Protein AF-A0A7C8Z8R9-F1 (afdb_monomer_lite)

pLDDT: mean 93.32, std 5.54, range [57.38, 98.62]

Sequence (124 aa):
VMALPRSIFLQLLPSDFDMLCTHPMFGPDSGKAGWDGLPFVFDKVRVRSSPSQIARTEAFLDIFLTAGCRMVEMSCVEHDKHAAGSQFITHMMGRVLEKLDLENTPINTKGYESLRNLVDNTAR

Secondary structure (DSSP, 8-state):
--HHHHHHHHHHS-TT--EEEEEES--TTTTTT--TT-EEEEEEEE--SSHHHHHHHHHHHHHHHHTT-EEEE--HHHHHHHHHHTHHHHHHHHHHHHTT-----TT--HHHHHHHHHHHHH--

Foldseek 3Di:
DQVVVLVVCVVPPDLPDWDKTKDFPDDCVRQVVFQAAGAIEIERSGQDDDPVSVVVVVVVVVVNVVSNHDYHYDDSVVVVVVCVVPVVVLLVLLVVVVVVVLDDDPDDDPVSVVSVVSVVVRPD

Organism: Opuntia streptacantha (NCBI:txid393608)

Radius of gyration: 18.56 Å; chains: 1; bounding box: 47×27×52 Å

InterPro domains:
  IPR003099 Prephenate dehydrogenase [PS51176] (1-124)
  IPR036291 NAD(P)-binding domain superfamily [SSF51735] (4-74)
  IPR045011 Arogenate dehydrogenase 1/2 [PTHR43207] (4-123)
  IPR059064 TYRAAT2-like, C-terminal domain [PF26213] (96-123)

Structure (mmCIF, N/CA/C/O backbone):
data_AF-A0A7C8Z8R9-F1
#
_entry.id   AF-A0A7C8Z8R9-F1
#
loop_
_atom_site.group_PDB
_atom_site.id
_atom_site.type_symbol
_atom_site.label_atom_id
_atom_site.label_alt_id
_atom_site.label_comp_id
_atom_site.label_asym_id
_atom_site.label_entity_id
_atom_site.label_seq_id
_atom_site.pdbx_PDB_ins_code
_atom_site.Cartn_x
_ato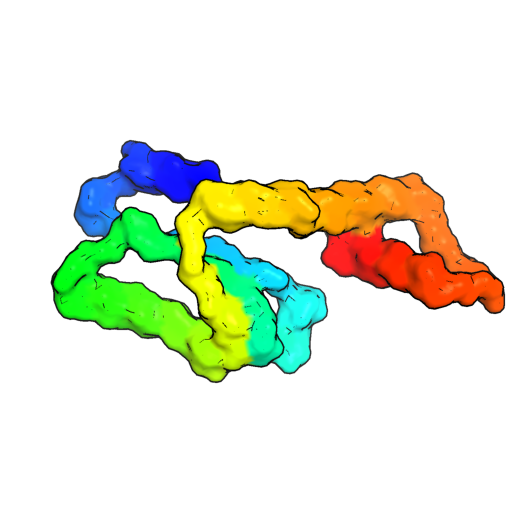m_site.Cartn_y
_atom_site.Cartn_z
_atom_site.occupancy
_atom_site.B_iso_or_equiv
_atom_site.auth_seq_id
_atom_site.auth_comp_id
_atom_site.auth_asym_id
_atom_site.auth_atom_id
_atom_site.pdbx_PDB_model_num
ATOM 1 N N . VAL A 1 1 ? -6.544 6.572 -2.513 1.00 87.69 1 VAL A N 1
ATOM 2 C CA . VAL A 1 1 ? -6.491 5.122 -2.242 1.00 87.69 1 VAL A CA 1
ATOM 3 C C . VAL A 1 1 ? -7.308 4.799 -0.997 1.00 87.69 1 VAL A C 1
ATOM 5 O O . VAL A 1 1 ? -8.373 4.222 -1.146 1.00 87.69 1 VAL A O 1
ATOM 8 N N . MET A 1 2 ? -6.892 5.222 0.199 1.00 95.00 2 MET A N 1
ATOM 9 C CA . MET A 1 2 ? -7.578 4.946 1.468 1.00 95.00 2 MET A CA 1
ATOM 10 C C . MET A 1 2 ? -8.637 5.999 1.840 1.00 95.00 2 MET A C 1
ATOM 12 O O . MET A 1 2 ? -9.649 5.657 2.453 1.00 95.00 2 MET A O 1
ATOM 16 N N . ALA A 1 3 ? -8.463 7.272 1.457 1.00 95.81 3 ALA A N 1
ATOM 17 C CA . ALA A 1 3 ? -9.359 8.350 1.895 1.00 95.81 3 ALA A CA 1
ATOM 18 C C . ALA A 1 3 ? -10.783 8.229 1.322 1.00 95.81 3 ALA A C 1
ATOM 20 O O . ALA A 1 3 ? -11.755 8.559 2.004 1.00 95.81 3 ALA A O 1
ATOM 21 N N . LEU A 1 4 ? -10.918 7.717 0.093 1.00 95.44 4 LEU A N 1
ATOM 22 C CA . LEU A 1 4 ? -12.219 7.504 -0.547 1.00 95.44 4 LEU A CA 1
ATOM 23 C C . LEU A 1 4 ? -13.043 6.403 0.160 1.00 95.44 4 LEU A C 1
ATOM 25 O O . LEU A 1 4 ? -14.150 6.724 0.598 1.00 95.44 4 LEU A O 1
ATOM 29 N N . PRO A 1 5 ? -12.534 5.163 0.358 1.00 95.12 5 PRO A N 1
ATOM 30 C CA . PRO A 1 5 ? -13.223 4.148 1.160 1.00 95.12 5 PRO A CA 1
ATOM 31 C C . PRO A 1 5 ? -13.600 4.648 2.555 1.00 95.12 5 PRO A C 1
ATOM 33 O O . PRO A 1 5 ? -14.742 4.479 2.976 1.00 95.12 5 PRO A O 1
ATOM 36 N N . ARG A 1 6 ? -12.677 5.342 3.240 1.00 96.50 6 ARG A N 1
ATOM 37 C CA . ARG A 1 6 ? -12.933 5.948 4.553 1.00 96.50 6 ARG A CA 1
ATOM 38 C C . ARG A 1 6 ? -14.157 6.867 4.529 1.00 96.50 6 ARG A C 1
ATOM 40 O O . ARG A 1 6 ? -15.024 6.747 5.389 1.00 9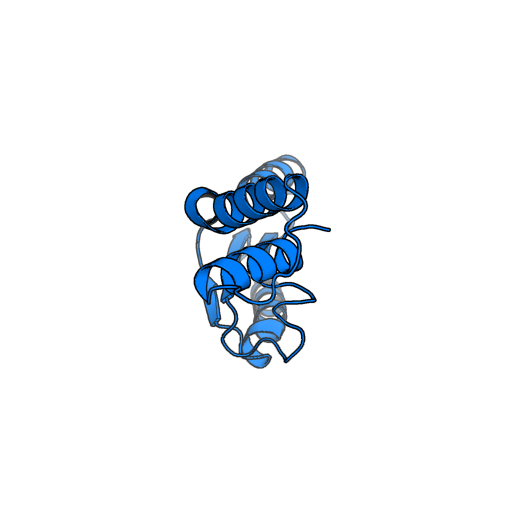6.50 6 ARG A O 1
ATOM 47 N N . SER A 1 7 ? -14.212 7.793 3.571 1.00 96.94 7 SER A N 1
ATOM 48 C CA . SER A 1 7 ? -15.313 8.756 3.426 1.00 96.94 7 SER A CA 1
ATOM 49 C C . SER A 1 7 ? -16.653 8.057 3.193 1.00 96.94 7 SER A C 1
ATOM 51 O O . SER A 1 7 ? -17.619 8.325 3.905 1.00 96.94 7 SER A O 1
ATOM 53 N N . ILE A 1 8 ? -16.690 7.113 2.248 1.00 96.81 8 ILE A N 1
ATOM 54 C CA . ILE A 1 8 ? -17.902 6.359 1.903 1.00 96.81 8 ILE A CA 1
ATOM 55 C C . ILE A 1 8 ? -18.405 5.577 3.119 1.00 96.81 8 ILE A C 1
ATOM 57 O O . ILE A 1 8 ? -19.579 5.649 3.470 1.00 96.81 8 ILE A O 1
ATOM 61 N N . PHE A 1 9 ? -17.518 4.862 3.805 1.00 96.19 9 PHE A N 1
ATOM 62 C CA . PHE A 1 9 ? -17.898 4.055 4.959 1.00 96.19 9 PHE A CA 1
ATOM 63 C C . PHE A 1 9 ? -18.358 4.896 6.149 1.00 96.19 9 PHE A C 1
ATOM 65 O O . PHE A 1 9 ? -19.303 4.502 6.821 1.00 96.19 9 PHE A O 1
ATOM 72 N N . LEU A 1 10 ? -17.778 6.075 6.381 1.00 95.19 10 LEU A N 1
ATOM 73 C CA . LEU A 1 10 ? -18.275 6.980 7.420 1.00 95.19 10 LEU A CA 1
ATOM 74 C C . LEU A 1 10 ? -19.686 7.509 7.128 1.00 95.19 10 LEU A C 1
ATOM 76 O O . LEU A 1 10 ? -20.422 7.787 8.070 1.00 95.19 10 LEU A O 1
ATOM 80 N N . GLN A 1 11 ? -20.055 7.654 5.853 1.00 96.69 11 GLN A N 1
ATOM 81 C CA . GLN A 1 11 ? -21.389 8.110 5.450 1.00 96.69 11 GLN A CA 1
ATOM 82 C C . GLN A 1 11 ? -22.431 6.988 5.488 1.00 96.69 11 GLN A C 1
ATOM 84 O O . GLN A 1 11 ? -23.591 7.246 5.796 1.00 96.69 11 GLN A O 1
ATOM 89 N N . LEU A 1 12 ? -22.028 5.760 5.147 1.00 97.12 12 LEU A N 1
ATOM 90 C CA . LEU A 1 12 ? -22.955 4.646 4.933 1.00 97.12 12 LEU A CA 1
ATOM 91 C C . LEU A 1 12 ? -23.052 3.675 6.111 1.00 97.12 12 LEU A C 1
ATOM 93 O O . LEU A 1 12 ? -24.103 3.067 6.303 1.00 97.12 12 LEU A O 1
ATOM 97 N N . LEU A 1 13 ? -21.973 3.476 6.874 1.00 96.25 13 LEU A N 1
ATOM 98 C CA . LEU A 1 13 ? -21.965 2.486 7.948 1.00 96.25 13 LEU A CA 1
ATOM 99 C C . LEU A 1 13 ? -22.559 3.067 9.237 1.00 96.25 13 LEU A C 1
ATOM 101 O O . LEU A 1 13 ? -22.216 4.196 9.611 1.00 96.25 13 LEU A O 1
ATOM 105 N N . PRO A 1 14 ? -23.365 2.278 9.975 1.00 95.94 14 PRO A N 1
ATOM 106 C CA . PRO A 1 14 ? -23.897 2.664 11.277 1.00 95.94 14 PRO A CA 1
ATOM 107 C C . PRO A 1 14 ? -22.825 3.223 12.214 1.00 95.94 14 PRO A C 1
ATOM 109 O O . PRO A 1 14 ? -21.667 2.802 12.164 1.00 95.94 14 PRO A O 1
ATOM 112 N N . SER A 1 15 ? -23.193 4.157 13.096 1.00 91.62 15 SER A N 1
ATOM 113 C CA . SER A 1 15 ? -22.259 4.752 14.068 1.00 91.62 15 SER A CA 1
ATOM 114 C C . SER A 1 15 ? -21.630 3.710 14.992 1.00 91.62 15 SER A C 1
ATOM 116 O O . SER A 1 15 ? -20.539 3.929 15.523 1.00 91.62 15 SER A O 1
ATOM 118 N N . ASP A 1 16 ? -22.296 2.565 15.137 1.00 91.19 16 ASP A N 1
ATOM 119 C CA . ASP A 1 16 ? -21.861 1.436 15.922 1.00 91.19 16 ASP A CA 1
ATOM 120 C C . ASP A 1 16 ? -21.094 0.362 15.135 1.00 91.19 16 ASP A C 1
ATOM 122 O O . ASP A 1 16 ? -20.965 -0.769 15.605 1.00 91.19 16 ASP A O 1
ATOM 126 N N . PHE A 1 17 ? -20.521 0.705 13.984 1.00 93.06 17 PHE A N 1
ATOM 127 C CA . PHE A 1 17 ? -19.639 -0.180 13.228 1.00 93.06 17 PHE A CA 1
ATOM 128 C C . PHE A 1 17 ? -18.168 0.229 13.384 1.00 93.06 17 PHE A C 1
ATOM 130 O O . PHE A 1 17 ? -17.830 1.393 13.163 1.00 93.06 17 PHE A O 1
ATOM 137 N N . ASP A 1 18 ? -17.277 -0.699 13.737 1.00 94.00 18 ASP A N 1
ATOM 138 C CA . ASP A 1 18 ? -15.844 -0.391 13.854 1.00 94.00 18 ASP A CA 1
ATOM 139 C C . ASP A 1 18 ? -15.175 -0.331 12.468 1.00 94.00 18 ASP A C 1
ATOM 141 O O . ASP A 1 18 ? -15.548 -1.063 11.555 1.00 94.00 18 ASP A O 1
ATOM 145 N N . MET A 1 19 ? -14.195 0.554 12.289 1.00 95.50 19 MET A N 1
ATOM 146 C CA . MET A 1 19 ? -13.530 0.795 11.010 1.00 95.50 19 MET A CA 1
ATOM 147 C C . MET A 1 19 ? -12.018 0.892 11.186 1.00 95.50 19 MET A C 1
ATOM 149 O O . MET A 1 19 ? -11.515 1.782 11.877 1.00 95.50 19 MET A O 1
ATOM 153 N N . LEU A 1 20 ? -11.316 0.008 10.487 1.00 96.62 20 LEU A N 1
ATOM 154 C CA . LEU A 1 20 ? -9.872 0.006 10.318 1.00 96.62 20 LEU A CA 1
ATOM 155 C C . LEU A 1 20 ? -9.601 0.063 8.813 1.00 96.62 20 LEU A C 1
ATOM 157 O O . LEU A 1 20 ? -9.980 -0.850 8.082 1.00 96.62 20 LEU A O 1
ATOM 161 N N . CYS A 1 21 ? -8.985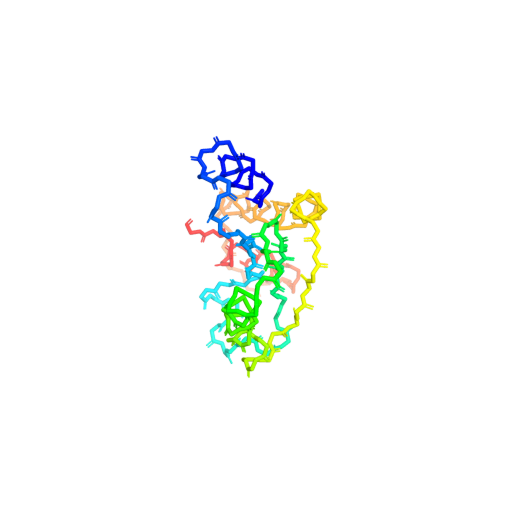 1.141 8.341 1.00 97.88 21 CYS A N 1
ATOM 162 C CA . CYS A 1 21 ? -8.526 1.214 6.958 1.00 97.88 21 CYS A CA 1
ATOM 163 C C . CYS A 1 21 ? -7.089 0.716 6.902 1.00 97.88 21 CYS A C 1
ATOM 165 O O . CYS A 1 21 ? -6.274 1.098 7.736 1.00 97.88 21 CYS A O 1
ATOM 167 N N . THR A 1 22 ? -6.767 -0.112 5.915 1.00 98.00 22 THR A N 1
ATOM 168 C CA . THR A 1 22 ? -5.422 -0.666 5.755 1.00 98.00 22 THR A CA 1
ATOM 169 C C . THR A 1 22 ? -4.987 -0.616 4.303 1.00 98.00 22 THR A C 1
ATOM 171 O O . THR A 1 22 ? -5.810 -0.545 3.388 1.00 98.00 22 THR A O 1
ATOM 174 N N . HIS A 1 23 ? -3.678 -0.638 4.100 1.00 97.69 23 HIS A N 1
ATOM 175 C CA . HIS A 1 23 ? -3.063 -0.791 2.799 1.00 97.69 23 HIS A CA 1
ATOM 176 C C . HIS A 1 23 ? -1.718 -1.510 2.963 1.00 97.69 23 HIS A C 1
ATOM 178 O O . HIS A 1 23 ? -0.716 -0.897 3.345 1.00 97.69 23 HIS A O 1
ATOM 184 N N . PRO A 1 24 ? -1.676 -2.826 2.700 1.00 97.31 24 PRO A N 1
ATOM 185 C CA . PRO A 1 24 ? -0.418 -3.518 2.475 1.00 97.31 24 PRO A CA 1
ATOM 186 C C . PRO A 1 24 ? 0.259 -2.883 1.258 1.00 97.31 24 PRO A C 1
ATOM 188 O O . PRO A 1 24 ? -0.282 -2.930 0.157 1.00 97.31 24 PRO A O 1
ATOM 191 N N . MET A 1 25 ? 1.441 -2.291 1.431 1.00 95.50 25 MET A N 1
ATOM 192 C CA . MET A 1 25 ? 2.197 -1.668 0.333 1.00 95.50 25 MET A CA 1
ATOM 193 C C . MET A 1 25 ? 2.958 -2.723 -0.489 1.00 95.50 25 MET A C 1
ATOM 195 O O . MET A 1 25 ? 4.082 -2.506 -0.940 1.00 95.50 25 MET A O 1
ATOM 199 N N . PHE A 1 26 ? 2.358 -3.901 -0.626 1.00 94.44 26 PHE A N 1
ATOM 200 C CA . PHE A 1 26 ? 2.898 -5.074 -1.288 1.00 94.44 26 PHE A CA 1
ATOM 201 C C . PHE A 1 26 ? 1.756 -5.931 -1.840 1.00 94.44 26 PHE A C 1
ATOM 203 O O . PHE A 1 26 ? 0.612 -5.835 -1.401 1.00 94.44 26 PHE A O 1
ATOM 210 N N . GLY A 1 27 ? 2.073 -6.772 -2.821 1.00 91.88 27 GLY A N 1
ATOM 211 C CA . GLY A 1 27 ? 1.120 -7.662 -3.478 1.00 91.88 27 GLY A CA 1
ATOM 212 C C . GLY A 1 27 ? 1.715 -9.048 -3.719 1.00 91.88 27 GLY A C 1
ATOM 213 O O . GLY A 1 27 ? 2.782 -9.352 -3.186 1.00 91.88 27 GLY A O 1
ATOM 214 N N . PRO A 1 28 ? 1.061 -9.887 -4.540 1.00 89.94 28 PRO A N 1
ATOM 215 C CA . PRO A 1 28 ? 1.525 -11.245 -4.821 1.00 89.94 28 PRO A CA 1
ATOM 216 C C . PRO A 1 28 ? 2.972 -11.309 -5.321 1.00 89.94 28 PRO A C 1
ATOM 218 O O . PRO A 1 28 ? 3.697 -12.224 -4.951 1.00 89.94 28 PRO A O 1
ATOM 221 N N . ASP A 1 29 ? 3.409 -10.324 -6.111 1.00 88.00 29 ASP A N 1
ATOM 222 C CA . ASP A 1 29 ? 4.748 -10.326 -6.708 1.00 88.00 29 ASP A CA 1
ATOM 223 C C . ASP A 1 29 ? 5.831 -9.822 -5.745 1.00 88.00 29 ASP A C 1
ATOM 225 O O . ASP A 1 29 ? 6.886 -10.447 -5.618 1.00 88.00 29 ASP A O 1
ATOM 229 N N . SER A 1 30 ? 5.571 -8.721 -5.029 1.00 89.31 30 SER A N 1
ATOM 230 C CA . SER A 1 30 ? 6.527 -8.133 -4.080 1.00 89.31 30 SER A CA 1
ATOM 231 C C . SER A 1 30 ? 6.559 -8.839 -2.722 1.00 89.31 30 SER A C 1
ATOM 233 O O . SER A 1 30 ? 7.589 -8.817 -2.058 1.00 89.31 30 SER A O 1
ATOM 235 N N . GLY A 1 31 ? 5.472 -9.508 -2.331 1.00 93.62 31 GLY A N 1
ATOM 236 C CA . GLY A 1 31 ? 5.357 -10.298 -1.101 1.00 93.62 31 GLY A CA 1
ATOM 237 C C . GLY A 1 31 ? 5.555 -11.805 -1.285 1.00 93.62 31 GLY A C 1
ATOM 238 O O . GLY A 1 31 ? 5.318 -12.563 -0.346 1.00 93.62 31 GLY A O 1
ATOM 239 N N . LYS A 1 32 ? 5.969 -12.272 -2.474 1.00 93.69 32 LYS A N 1
ATOM 240 C CA . LYS A 1 32 ? 6.083 -13.711 -2.799 1.00 93.69 32 LYS A CA 1
ATOM 241 C C . LYS A 1 32 ? 7.017 -14.501 -1.879 1.00 93.69 32 LYS A C 1
ATOM 243 O O . LYS A 1 32 ? 6.838 -15.701 -1.713 1.00 93.69 32 LYS A O 1
ATOM 248 N N . ALA A 1 33 ? 8.029 -13.837 -1.323 1.00 95.00 33 ALA A N 1
ATOM 249 C CA . ALA A 1 33 ? 9.041 -14.442 -0.460 1.00 95.00 33 ALA A CA 1
ATOM 250 C C . ALA A 1 33 ? 8.727 -14.278 1.040 1.00 95.00 33 ALA A C 1
ATOM 252 O O . ALA A 1 33 ? 9.567 -14.597 1.875 1.00 95.00 33 ALA A O 1
ATOM 253 N N . GLY A 1 34 ? 7.535 -13.779 1.377 1.00 95.94 34 GLY A N 1
ATOM 254 C CA . GLY A 1 34 ? 7.158 -13.384 2.731 1.00 95.94 34 GLY A CA 1
ATOM 255 C C . GLY A 1 34 ? 6.954 -11.875 2.849 1.00 95.94 34 GLY A C 1
ATOM 256 O O . GLY A 1 34 ? 7.172 -11.125 1.895 1.00 95.94 34 GLY A O 1
ATOM 257 N N . TRP A 1 35 ? 6.481 -11.442 4.019 1.00 98.25 35 TRP A N 1
ATOM 258 C CA . TRP A 1 35 ? 6.121 -10.042 4.285 1.00 98.25 35 TRP A CA 1
ATOM 259 C C . TRP A 1 35 ? 7.098 -9.327 5.223 1.00 98.25 35 TRP A C 1
ATOM 261 O O . TRP A 1 35 ? 6.879 -8.167 5.574 1.00 98.25 35 TRP A O 1
ATOM 271 N N . ASP A 1 36 ? 8.186 -10.002 5.594 1.00 98.06 36 ASP A N 1
ATOM 272 C CA . ASP A 1 36 ? 9.193 -9.473 6.504 1.00 98.06 36 ASP A CA 1
ATOM 273 C C . ASP A 1 36 ? 9.783 -8.154 5.982 1.00 98.06 36 ASP A C 1
ATOM 275 O O . ASP A 1 36 ? 10.200 -8.034 4.827 1.00 98.06 36 ASP A O 1
ATOM 279 N N . GLY A 1 37 ? 9.740 -7.125 6.825 1.00 97.81 37 GLY A N 1
ATOM 280 C CA . GLY A 1 37 ? 10.165 -5.765 6.507 1.00 97.81 37 GLY A CA 1
ATOM 281 C C . GLY A 1 37 ? 9.268 -4.994 5.527 1.00 97.81 37 GLY A C 1
ATOM 282 O O . GLY A 1 37 ? 9.504 -3.796 5.324 1.00 97.81 37 GLY A O 1
ATOM 283 N N . LEU A 1 38 ? 8.235 -5.610 4.934 1.00 97.94 38 LEU A N 1
ATOM 284 C CA . LEU A 1 38 ? 7.350 -4.930 3.985 1.00 97.94 38 LEU A CA 1
ATOM 285 C C . LEU A 1 38 ? 6.407 -3.952 4.707 1.00 97.94 38 LEU A C 1
ATOM 287 O O . LEU A 1 38 ? 5.939 -4.244 5.809 1.00 97.94 38 LEU A O 1
ATOM 291 N N . PRO A 1 39 ? 6.107 -2.774 4.126 1.00 98.00 39 PRO A N 1
ATOM 292 C CA . PRO A 1 39 ? 5.276 -1.785 4.795 1.00 98.00 39 PRO A CA 1
ATOM 293 C C . PRO A 1 39 ? 3.808 -2.218 4.822 1.00 98.00 39 PRO A C 1
ATOM 295 O O . PRO A 1 39 ? 3.201 -2.450 3.775 1.00 98.00 39 PRO A O 1
ATOM 298 N N . PHE A 1 40 ? 3.217 -2.230 6.012 1.00 98.56 40 PHE A N 1
ATOM 299 C CA . PHE A 1 40 ? 1.779 -2.366 6.204 1.00 98.56 40 PHE A CA 1
ATOM 300 C C . PHE A 1 40 ? 1.229 -1.081 6.823 1.00 98.56 40 PHE A C 1
ATOM 302 O O . PHE A 1 40 ? 1.517 -0.766 7.980 1.00 98.56 40 PHE A O 1
ATOM 309 N N . VAL A 1 41 ? 0.469 -0.320 6.034 1.00 98.44 41 VAL A N 1
ATOM 310 C CA . VAL A 1 41 ? -0.102 0.958 6.464 1.00 98.44 41 VAL A CA 1
ATOM 311 C C . VAL A 1 41 ? -1.498 0.740 7.031 1.00 98.44 41 VAL A C 1
ATOM 313 O O . VAL A 1 41 ? -2.292 0.001 6.447 1.00 98.44 41 VAL A O 1
ATOM 316 N N . PHE A 1 42 ? -1.827 1.397 8.140 1.00 98.44 42 PHE A N 1
ATOM 317 C CA . PHE A 1 42 ? -3.167 1.344 8.718 1.00 98.44 42 PHE A CA 1
ATOM 318 C C . PHE A 1 42 ? -3.595 2.663 9.375 1.00 98.44 42 PHE A C 1
ATOM 320 O O . PHE A 1 42 ? -2.766 3.467 9.795 1.00 98.44 42 PHE A O 1
ATOM 327 N N . ASP A 1 43 ? -4.912 2.855 9.462 1.00 98.06 43 ASP A N 1
ATOM 328 C CA . ASP A 1 43 ? -5.591 3.982 10.106 1.00 98.06 43 ASP A CA 1
ATOM 329 C C . ASP A 1 43 ? -6.769 3.452 10.941 1.00 98.06 43 ASP A C 1
ATOM 331 O O . ASP A 1 43 ? -7.716 2.859 10.401 1.00 98.06 43 ASP A O 1
ATOM 335 N N . LYS A 1 44 ? -6.731 3.666 12.261 1.00 96.31 44 LYS A N 1
ATOM 336 C CA . LYS A 1 44 ? -7.804 3.302 13.204 1.00 96.31 44 LYS A CA 1
ATOM 337 C C . LYS A 1 44 ? -8.951 4.323 13.139 1.00 96.31 44 LYS A C 1
ATOM 339 O O . LYS A 1 44 ? -9.240 5.023 14.105 1.00 96.31 44 LYS A O 1
ATOM 344 N N . VAL A 1 45 ? -9.631 4.388 11.992 1.00 95.50 45 VAL A N 1
ATOM 345 C CA . VAL A 1 45 ? -10.648 5.408 11.667 1.00 95.50 45 VAL A CA 1
ATOM 346 C C . VAL A 1 45 ? -11.777 5.493 12.698 1.00 95.50 45 VAL A C 1
ATOM 348 O O . VAL A 1 45 ? -12.193 6.592 13.068 1.00 95.50 45 VAL A O 1
ATOM 351 N N . ARG A 1 46 ? -12.319 4.347 13.123 1.00 94.69 46 ARG A N 1
ATOM 352 C CA . ARG A 1 46 ? -13.368 4.274 14.148 1.00 94.69 46 ARG A CA 1
ATOM 353 C C . ARG A 1 46 ? -13.229 2.978 14.931 1.00 94.69 46 ARG A C 1
ATOM 355 O O . ARG A 1 46 ? -13.905 2.001 14.640 1.00 94.69 46 ARG A O 1
ATOM 362 N N . VAL A 1 47 ? -12.359 2.967 15.932 1.00 90.62 47 VAL A N 1
ATOM 363 C CA . VAL A 1 47 ? -12.208 1.838 16.861 1.00 90.62 47 VAL A CA 1
ATOM 364 C C . VAL A 1 47 ? -12.674 2.305 18.230 1.00 90.62 47 VAL A C 1
ATOM 366 O O . VAL A 1 47 ? -12.070 3.191 18.829 1.00 90.62 47 VAL A O 1
ATOM 369 N N . ARG A 1 48 ? -13.797 1.769 18.706 1.00 86.31 48 ARG A N 1
ATOM 370 C CA . ARG A 1 48 ? -14.353 2.165 20.005 1.00 86.31 48 ARG A CA 1
ATOM 371 C C . ARG A 1 48 ? -13.617 1.499 21.160 1.00 86.31 48 ARG A C 1
ATOM 373 O O . ARG A 1 48 ? -13.021 0.437 21.019 1.00 86.31 48 ARG A O 1
ATOM 380 N N . SER A 1 49 ? -13.707 2.136 22.323 1.00 85.38 49 SER A N 1
ATOM 381 C CA . SER A 1 49 ? -12.869 1.842 23.486 1.00 85.38 49 SER A CA 1
ATOM 382 C C . SER A 1 49 ? -13.294 0.620 24.304 1.00 85.38 49 SER A C 1
ATOM 384 O O . SER A 1 49 ? -12.738 0.410 25.382 1.00 85.38 49 SER A O 1
ATOM 386 N N . SER A 1 50 ? -14.285 -0.173 23.872 1.00 91.31 50 SER A N 1
ATOM 387 C CA . SER A 1 50 ? -14.618 -1.375 24.641 1.00 91.31 50 SER A CA 1
ATOM 388 C C . SER A 1 50 ? -13.500 -2.421 24.497 1.00 91.31 50 SER A C 1
ATOM 390 O O . SER A 1 50 ? -12.929 -2.561 23.409 1.00 91.31 50 SER A O 1
ATOM 392 N N . PRO A 1 51 ? -13.185 -3.189 25.558 1.00 92.19 51 PRO A N 1
ATOM 393 C CA . PRO A 1 51 ? -12.074 -4.140 25.529 1.00 92.19 51 PRO A CA 1
ATOM 394 C C . PRO A 1 51 ? -12.150 -5.150 24.378 1.00 92.19 51 PRO A C 1
ATOM 396 O O . PRO A 1 51 ? -11.134 -5.476 23.771 1.00 92.19 51 PRO A O 1
ATOM 399 N N . SER A 1 52 ? -13.356 -5.609 24.027 1.00 91.38 52 SER A N 1
ATOM 400 C CA . SER A 1 52 ? -13.555 -6.567 22.935 1.00 91.38 52 SER A CA 1
ATOM 401 C C . SER A 1 52 ? -13.249 -5.971 21.557 1.00 91.38 52 SER A C 1
ATOM 403 O O . SER A 1 52 ? -12.751 -6.675 20.684 1.00 91.38 52 SER A O 1
ATOM 405 N N . GLN A 1 53 ? -13.508 -4.681 21.346 1.00 89.00 53 GLN A N 1
ATOM 406 C CA . GLN A 1 53 ? -13.265 -3.993 20.073 1.00 89.00 53 GLN A CA 1
ATOM 407 C C . GLN A 1 53 ? -11.784 -3.718 19.849 1.00 89.00 53 GLN A C 1
ATOM 409 O O . GLN A 1 53 ? -11.270 -3.953 18.752 1.00 89.00 53 GLN A O 1
ATOM 414 N N . ILE A 1 54 ? -11.106 -3.279 20.911 1.00 91.81 54 ILE A N 1
ATOM 415 C CA . ILE A 1 54 ? -9.654 -3.111 20.922 1.00 91.81 54 ILE A CA 1
ATOM 416 C C . ILE A 1 54 ? -9.001 -4.462 20.626 1.00 91.81 54 ILE A C 1
ATOM 418 O O . ILE A 1 54 ? -8.252 -4.566 19.662 1.00 91.81 54 ILE A O 1
ATOM 422 N N . ALA A 1 55 ? -9.378 -5.520 21.353 1.00 94.75 55 ALA A N 1
ATOM 423 C CA . ALA A 1 55 ? -8.821 -6.857 21.153 1.00 94.75 55 ALA A CA 1
ATOM 424 C C . ALA A 1 55 ? -8.997 -7.376 19.717 1.00 94.75 55 ALA A C 1
ATOM 426 O O . ALA A 1 55 ? -8.065 -7.940 19.158 1.00 94.75 55 ALA A O 1
ATOM 427 N N . ARG A 1 56 ? -10.159 -7.155 19.084 1.00 95.06 56 ARG A N 1
ATOM 428 C CA . ARG A 1 56 ? -10.373 -7.542 17.676 1.00 95.06 56 ARG A CA 1
ATOM 429 C C . ARG A 1 56 ? -9.479 -6.776 16.706 1.00 95.06 56 ARG A C 1
ATOM 431 O O . ARG A 1 56 ? -8.984 -7.363 15.749 1.00 95.06 56 ARG A O 1
ATOM 438 N N . THR A 1 57 ? -9.311 -5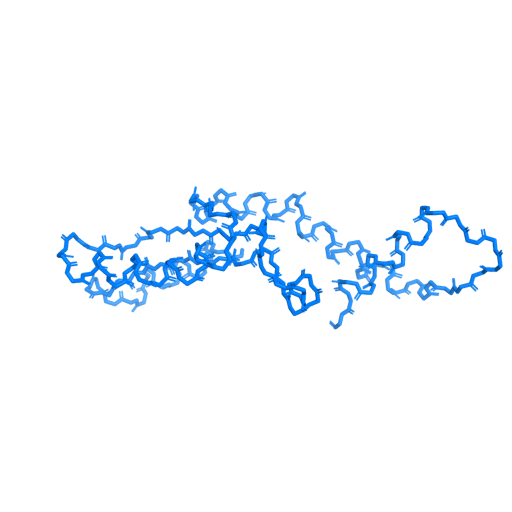.475 16.931 1.00 96.19 57 THR A N 1
ATOM 439 C CA . THR A 1 57 ? -8.476 -4.625 16.072 1.00 96.19 57 THR A CA 1
ATOM 440 C C . THR A 1 57 ? -7.016 -5.040 16.180 1.00 96.19 57 THR A C 1
ATOM 442 O O . THR A 1 57 ? -6.372 -5.262 15.158 1.00 96.19 57 THR A O 1
ATOM 445 N N . GLU A 1 58 ? -6.519 -5.207 17.406 1.00 96.06 58 GLU A N 1
ATOM 446 C CA . GLU A 1 58 ? -5.146 -5.648 17.656 1.00 96.06 58 GLU A CA 1
ATOM 447 C C . GLU A 1 58 ? -4.912 -7.060 17.110 1.00 96.06 58 GLU A C 1
ATOM 449 O O . GLU A 1 58 ? -3.937 -7.269 16.404 1.00 96.06 58 GLU A O 1
ATOM 454 N N . ALA A 1 59 ? -5.851 -7.997 17.291 1.00 97.56 59 ALA A N 1
ATOM 455 C CA . ALA A 1 59 ? -5.730 -9.348 16.736 1.00 97.56 59 ALA A CA 1
ATOM 456 C C . ALA A 1 59 ? -5.613 -9.365 15.200 1.00 97.56 59 ALA A C 1
ATOM 458 O O . ALA A 1 59 ? -4.914 -10.207 14.642 1.00 97.56 59 ALA A O 1
ATOM 459 N N . PHE A 1 60 ? -6.286 -8.445 14.501 1.00 98.25 60 PHE A N 1
ATOM 460 C CA . PHE A 1 60 ? -6.138 -8.310 13.052 1.00 98.25 60 PHE A CA 1
ATOM 461 C C . PHE A 1 60 ? -4.777 -7.715 12.667 1.00 98.25 60 PHE A C 1
ATOM 463 O O . PHE A 1 60 ? -4.135 -8.200 11.737 1.00 98.25 60 PHE A O 1
ATOM 470 N N . LEU A 1 61 ? -4.328 -6.672 13.371 1.00 98.44 61 LEU A N 1
ATOM 471 C CA . LEU A 1 61 ? -3.022 -6.051 13.130 1.00 98.44 61 LEU A CA 1
ATOM 472 C C . LEU A 1 61 ? -1.867 -7.016 13.441 1.00 98.44 61 LEU A C 1
ATOM 474 O O . LEU A 1 61 ? -0.871 -7.025 12.714 1.00 98.44 61 LEU A O 1
ATOM 478 N N . ASP A 1 62 ? -2.041 -7.881 14.440 1.00 98.50 62 ASP A N 1
ATOM 479 C CA . ASP A 1 62 ? -1.080 -8.909 14.838 1.00 98.50 62 ASP A CA 1
ATOM 480 C C . ASP A 1 62 ? -0.762 -9.893 13.711 1.00 98.50 62 ASP A C 1
ATOM 482 O O . ASP A 1 62 ? 0.362 -10.381 13.637 1.00 98.50 62 ASP A O 1
ATOM 486 N N . ILE A 1 63 ? -1.687 -10.142 12.777 1.00 98.50 63 ILE A N 1
ATOM 487 C CA . ILE A 1 63 ? -1.423 -10.984 11.597 1.00 98.50 63 ILE A CA 1
ATOM 488 C C . ILE A 1 63 ? -0.234 -10.432 10.800 1.00 98.50 63 ILE A C 1
ATOM 490 O O . ILE A 1 63 ? 0.644 -11.179 10.378 1.00 98.50 63 ILE A O 1
ATOM 494 N N . PHE A 1 64 ? -0.191 -9.114 10.607 1.00 98.56 64 PHE A N 1
ATOM 495 C CA . PHE A 1 64 ? 0.858 -8.458 9.831 1.00 98.56 64 PHE A CA 1
ATOM 496 C C . PHE A 1 64 ? 2.113 -8.240 10.670 1.00 98.56 64 PHE A C 1
ATOM 498 O O . PHE A 1 64 ? 3.218 -8.454 10.178 1.00 98.56 64 PHE A O 1
ATOM 505 N N . LEU A 1 65 ? 1.951 -7.884 11.946 1.00 98.38 65 LEU A N 1
ATOM 506 C CA . LEU A 1 65 ? 3.075 -7.725 12.863 1.00 98.38 65 LEU A CA 1
ATOM 507 C C . LEU A 1 65 ? 3.860 -9.037 13.021 1.00 98.38 65 LEU A C 1
ATOM 509 O O . LEU A 1 65 ? 5.081 -9.046 12.891 1.00 98.38 65 LEU A O 1
ATOM 513 N N . THR A 1 66 ? 3.166 -10.155 13.248 1.00 98.31 66 THR A N 1
ATOM 514 C CA . THR A 1 66 ? 3.790 -11.480 13.409 1.00 98.31 66 THR A CA 1
ATOM 515 C C . THR A 1 66 ? 4.381 -12.023 12.110 1.00 98.31 66 THR A C 1
ATOM 517 O O . THR A 1 66 ? 5.339 -12.791 12.156 1.00 98.31 66 THR A O 1
ATOM 520 N N . ALA A 1 67 ? 3.879 -11.580 10.954 1.00 97.94 67 ALA A N 1
ATOM 521 C CA . ALA A 1 67 ? 4.476 -11.858 9.649 1.00 97.94 67 ALA A CA 1
ATOM 522 C C . ALA A 1 67 ? 5.747 -11.030 9.357 1.00 97.94 67 ALA A C 1
ATOM 524 O O . ALA A 1 67 ? 6.339 -11.191 8.289 1.00 97.94 67 ALA A O 1
ATOM 525 N N . GLY A 1 68 ? 6.165 -10.153 10.279 1.00 98.31 68 GLY A N 1
ATOM 526 C CA . GLY A 1 68 ? 7.367 -9.324 10.159 1.00 98.31 68 GLY A CA 1
ATOM 527 C C . GLY A 1 68 ? 7.148 -8.002 9.423 1.00 98.31 68 GLY A C 1
ATOM 528 O O . GLY A 1 68 ? 8.115 -7.303 9.118 1.00 98.31 68 GLY A O 1
ATOM 529 N N . CYS A 1 69 ? 5.901 -7.620 9.128 1.00 98.62 69 CYS A N 1
ATOM 530 C CA . CYS A 1 69 ? 5.631 -6.362 8.438 1.00 98.62 69 CYS A CA 1
ATOM 531 C C . CYS A 1 69 ? 6.135 -5.163 9.249 1.00 98.62 69 CYS A C 1
ATOM 533 O O . CYS A 1 69 ? 5.979 -5.075 10.470 1.00 98.62 69 CYS A O 1
ATOM 535 N N . ARG A 1 70 ? 6.632 -4.149 8.541 1.00 98.38 70 ARG A N 1
ATOM 536 C CA . ARG A 1 70 ? 6.850 -2.827 9.122 1.00 98.38 70 ARG A CA 1
ATOM 537 C C . ARG A 1 70 ? 5.502 -2.125 9.266 1.00 98.38 70 ARG A C 1
ATOM 539 O O . ARG A 1 70 ? 4.962 -1.601 8.290 1.00 98.38 70 ARG A O 1
ATOM 546 N N . MET A 1 71 ? 4.984 -2.108 10.487 1.00 98.44 71 MET A N 1
ATOM 547 C CA . MET A 1 71 ? 3.702 -1.498 10.837 1.00 98.44 71 MET A CA 1
ATOM 548 C C . MET A 1 71 ? 3.801 0.034 10.804 1.00 98.44 71 MET A C 1
ATOM 550 O O . MET A 1 71 ? 4.635 0.618 11.493 1.00 98.44 71 MET A O 1
ATOM 554 N N . VAL A 1 72 ? 2.964 0.690 9.996 1.00 98.31 72 VAL A N 1
ATOM 555 C CA . VAL A 1 72 ? 2.970 2.149 9.812 1.00 98.31 72 VAL A CA 1
ATOM 556 C C . VAL A 1 72 ? 1.571 2.714 10.056 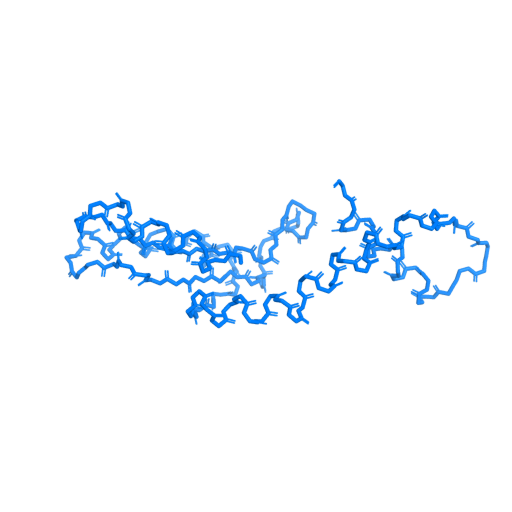1.00 98.31 72 VAL A C 1
ATOM 558 O O . VAL A 1 72 ? 0.690 2.608 9.206 1.00 98.31 72 VAL A O 1
ATOM 561 N N . GLU A 1 73 ? 1.374 3.351 11.208 1.00 98.12 73 GLU A N 1
ATOM 562 C CA . GLU A 1 73 ? 0.129 4.059 11.514 1.00 98.12 73 GLU A CA 1
ATOM 563 C C . GLU A 1 73 ? 0.156 5.474 10.918 1.00 98.12 73 GLU A C 1
ATOM 565 O O . GLU A 1 73 ? 1.061 6.260 11.203 1.00 98.12 73 GLU A O 1
ATOM 570 N N . MET A 1 74 ? -0.820 5.810 10.073 1.00 97.62 74 MET A N 1
ATOM 571 C CA . MET A 1 74 ? -0.998 7.162 9.527 1.00 97.62 74 MET A CA 1
ATOM 572 C C . MET A 1 74 ? -2.433 7.383 9.052 1.00 97.62 74 MET A C 1
ATOM 574 O O . MET A 1 74 ? -3.138 6.439 8.713 1.00 97.62 74 MET A O 1
ATOM 578 N N . SER A 1 75 ? -2.862 8.646 8.972 1.00 97.81 75 SER A N 1
ATOM 579 C CA . SER A 1 75 ? -4.205 8.959 8.473 1.00 97.81 75 SER A CA 1
ATOM 580 C C . SER A 1 75 ? -4.374 8.570 7.000 1.00 97.81 75 SER A C 1
ATOM 582 O O . SER A 1 75 ? -3.447 8.706 6.198 1.00 97.81 75 SER A O 1
ATOM 584 N N . CYS A 1 76 ? -5.592 8.189 6.604 1.00 97.19 76 CYS A N 1
ATOM 585 C CA . CYS A 1 76 ? -5.919 7.898 5.202 1.00 97.19 76 CYS A CA 1
ATOM 586 C C . CYS A 1 76 ? -5.583 9.052 4.237 1.00 97.19 76 CYS A C 1
ATOM 588 O O . CYS A 1 76 ? -5.298 8.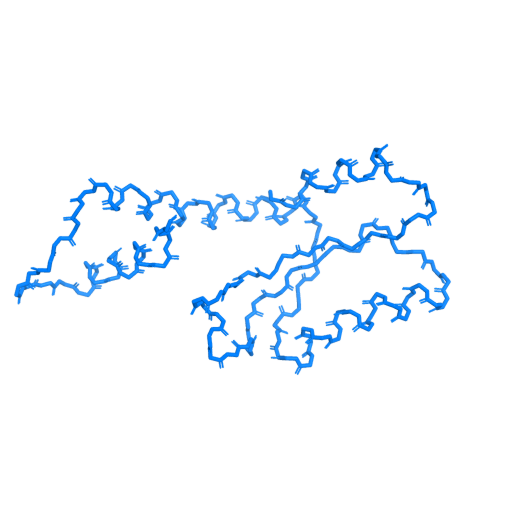813 3.064 1.00 97.19 76 CYS A O 1
ATOM 590 N N . VAL A 1 77 ? -5.649 10.302 4.713 1.00 95.81 77 VAL A N 1
ATOM 591 C CA . VAL A 1 77 ? -5.357 11.500 3.909 1.00 95.81 77 VAL A CA 1
ATOM 592 C C . VAL A 1 77 ? -3.854 11.638 3.672 1.00 95.81 77 VAL A C 1
ATOM 594 O O . VAL A 1 77 ? -3.435 11.818 2.530 1.00 95.81 77 VAL A O 1
ATOM 597 N N . GLU A 1 78 ? -3.043 11.496 4.723 1.00 96.69 78 GLU A N 1
ATOM 598 C CA . GLU A 1 78 ? -1.581 11.533 4.591 1.00 96.69 78 GLU A CA 1
ATOM 599 C C . GLU A 1 78 ? -1.066 10.349 3.769 1.00 96.69 78 GLU A C 1
ATOM 601 O O . GLU A 1 78 ? -0.225 10.532 2.888 1.00 96.69 78 GLU A O 1
ATOM 606 N N . HIS A 1 79 ? -1.639 9.157 3.964 1.00 97.38 79 HIS A N 1
ATOM 607 C CA . HIS A 1 79 ? -1.363 8.009 3.108 1.00 97.38 79 HIS A CA 1
ATOM 608 C C . HIS A 1 79 ? -1.583 8.343 1.626 1.00 97.38 79 HIS A C 1
ATOM 610 O O . HIS A 1 79 ? -0.691 8.138 0.806 1.00 97.38 79 HIS A O 1
ATOM 616 N N . ASP A 1 80 ? -2.756 8.874 1.267 1.00 96.12 80 ASP A N 1
ATOM 617 C CA . ASP A 1 80 ? -3.087 9.164 -0.129 1.00 96.12 80 ASP A CA 1
ATOM 618 C C . ASP A 1 80 ? -2.167 10.225 -0.737 1.00 96.12 80 ASP A C 1
ATOM 620 O O . ASP A 1 80 ? -1.781 10.105 -1.901 1.00 96.12 80 ASP A O 1
ATOM 624 N N . LYS A 1 81 ? -1.753 11.215 0.058 1.00 95.00 81 LYS A N 1
ATOM 625 C CA . LYS A 1 81 ? -0.760 12.215 -0.340 1.00 95.00 81 LYS A CA 1
ATOM 626 C C . LYS A 1 81 ? 0.596 11.574 -0.652 1.00 95.00 81 LYS A C 1
ATOM 628 O O . LYS A 1 81 ? 1.186 11.878 -1.689 1.00 95.00 81 LYS A O 1
ATOM 633 N N . HIS A 1 82 ? 1.076 10.659 0.193 1.00 93.31 82 HIS A N 1
ATOM 634 C CA . HIS A 1 82 ? 2.317 9.923 -0.060 1.00 93.31 82 HIS A CA 1
ATOM 635 C C . HIS A 1 82 ? 2.197 8.966 -1.253 1.00 93.31 82 HIS A C 1
ATOM 637 O O . HIS A 1 82 ? 3.095 8.920 -2.097 1.00 93.31 82 HIS A O 1
ATOM 643 N N . ALA A 1 83 ? 1.087 8.235 -1.366 1.00 91.56 83 ALA A N 1
ATOM 644 C CA . ALA A 1 83 ? 0.848 7.271 -2.437 1.00 91.56 83 ALA A CA 1
ATOM 645 C C . ALA A 1 83 ? 0.737 7.951 -3.812 1.00 91.56 83 ALA A C 1
ATOM 647 O O . ALA A 1 83 ? 1.237 7.419 -4.804 1.00 91.56 83 ALA A O 1
ATOM 648 N N . ALA A 1 84 ? 0.155 9.154 -3.874 1.00 90.44 84 ALA A N 1
ATOM 649 C CA . ALA A 1 84 ? 0.087 9.952 -5.097 1.00 90.44 84 ALA A CA 1
ATOM 650 C C . ALA A 1 84 ? 1.481 10.333 -5.628 1.00 90.44 84 ALA A C 1
ATOM 652 O O . ALA A 1 84 ? 1.717 10.277 -6.831 1.00 90.44 84 ALA A O 1
ATOM 653 N N . GLY A 1 85 ? 2.416 10.683 -4.739 1.00 87.62 85 GLY A N 1
ATOM 654 C CA . GLY A 1 85 ? 3.790 11.049 -5.107 1.00 87.62 85 GLY A CA 1
ATOM 655 C C . GLY A 1 85 ? 4.755 9.871 -5.278 1.00 87.62 85 GLY A C 1
ATOM 656 O O . GLY A 1 85 ? 5.901 10.081 -5.658 1.00 87.62 85 GLY A O 1
ATOM 657 N N . SER A 1 86 ? 4.325 8.644 -4.982 1.00 88.38 86 SER A N 1
ATOM 658 C CA . SER A 1 86 ? 5.166 7.445 -5.058 1.00 88.38 86 SER A CA 1
ATOM 659 C C . SER A 1 86 ? 4.508 6.387 -5.940 1.00 88.38 86 SER A C 1
ATOM 661 O O . SER A 1 86 ? 4.713 6.386 -7.152 1.00 88.38 86 SER A O 1
ATOM 663 N N . GLN A 1 87 ? 3.657 5.540 -5.360 1.00 86.94 87 GLN A N 1
ATOM 664 C CA . GLN A 1 87 ? 3.017 4.409 -6.028 1.00 86.94 87 GLN A CA 1
ATOM 665 C C . GLN A 1 87 ? 2.285 4.804 -7.317 1.00 86.94 87 GLN A C 1
ATOM 667 O O . GLN A 1 87 ? 2.425 4.118 -8.328 1.00 86.94 87 GLN A O 1
ATOM 672 N N . PHE A 1 88 ? 1.535 5.911 -7.322 1.00 90.12 88 PHE A N 1
ATOM 673 C CA . PHE A 1 88 ? 0.835 6.361 -8.529 1.00 90.12 88 PHE A CA 1
ATOM 674 C C . PHE A 1 88 ? 1.808 6.699 -9.667 1.00 90.12 88 PHE A C 1
ATOM 676 O O . PHE A 1 88 ? 1.598 6.247 -10.792 1.00 90.12 88 PHE A O 1
ATOM 683 N N . ILE A 1 89 ? 2.892 7.429 -9.381 1.00 91.00 89 ILE A N 1
ATOM 684 C CA . ILE A 1 89 ? 3.922 7.758 -10.379 1.00 91.00 89 ILE A CA 1
ATOM 685 C C . ILE A 1 89 ? 4.589 6.477 -10.890 1.00 91.00 89 ILE A C 1
ATOM 687 O O . ILE A 1 89 ? 4.734 6.307 -12.100 1.00 91.00 89 ILE A O 1
ATOM 691 N N . THR A 1 90 ? 4.937 5.551 -9.992 1.00 89.81 90 THR A N 1
ATOM 692 C CA . THR A 1 90 ? 5.541 4.256 -10.337 1.00 89.81 90 THR A CA 1
ATOM 693 C C . THR A 1 90 ? 4.663 3.467 -11.314 1.00 89.81 90 THR A C 1
ATOM 695 O O . THR A 1 90 ? 5.140 3.071 -12.376 1.00 89.81 90 THR A O 1
ATOM 698 N N . HIS A 1 91 ? 3.371 3.299 -11.014 1.00 89.50 91 HIS A N 1
ATOM 699 C CA . HIS A 1 91 ? 2.447 2.590 -11.905 1.00 89.50 91 HIS A CA 1
ATOM 700 C C . HIS A 1 91 ? 2.160 3.351 -13.203 1.00 89.50 91 HIS A C 1
ATOM 702 O O . HIS A 1 91 ? 2.033 2.730 -14.256 1.00 89.50 91 HIS A O 1
ATOM 708 N N . MET A 1 92 ? 2.058 4.684 -13.159 1.00 92.44 92 MET A N 1
ATOM 709 C CA . MET A 1 92 ? 1.857 5.493 -14.363 1.00 92.44 92 MET A CA 1
ATOM 710 C C . MET A 1 92 ? 3.022 5.313 -15.339 1.00 92.44 92 MET A C 1
ATOM 712 O O . MET A 1 92 ? 2.787 5.045 -16.515 1.00 92.44 92 MET A O 1
ATOM 716 N N . MET A 1 93 ? 4.263 5.425 -14.857 1.00 92.56 93 MET A N 1
ATOM 717 C CA . MET A 1 93 ? 5.453 5.249 -15.693 1.00 92.56 93 MET A CA 1
ATOM 718 C C . MET A 1 93 ? 5.544 3.829 -16.238 1.00 92.56 93 MET A C 1
ATOM 720 O O . MET A 1 93 ? 5.776 3.655 -17.429 1.00 92.56 93 MET A O 1
ATOM 724 N N . GLY A 1 94 ? 5.268 2.827 -15.405 1.00 91.31 94 GLY A N 1
ATOM 725 C CA . GLY A 1 94 ? 5.175 1.437 -15.832 1.00 91.31 94 GLY A CA 1
ATOM 726 C C . GLY A 1 94 ? 4.220 1.211 -17.006 1.00 91.31 94 GLY A C 1
ATOM 727 O O . GLY A 1 94 ? 4.617 0.662 -18.027 1.00 91.31 94 GLY A O 1
ATOM 728 N N . ARG A 1 95 ? 2.993 1.738 -16.918 1.00 90.81 95 ARG A N 1
ATOM 729 C CA . ARG A 1 95 ? 1.984 1.650 -17.993 1.00 90.81 95 ARG A CA 1
ATOM 730 C C . ARG A 1 95 ? 2.351 2.434 -19.252 1.00 90.81 95 ARG A C 1
ATOM 732 O O . ARG A 1 95 ? 1.931 2.073 -20.346 1.00 90.81 95 ARG A O 1
ATOM 739 N N . VAL A 1 96 ? 3.078 3.544 -19.124 1.00 92.31 96 VAL A N 1
ATOM 740 C CA . VAL A 1 96 ? 3.586 4.280 -20.295 1.00 92.31 96 VAL A CA 1
ATOM 741 C C . VAL A 1 96 ? 4.667 3.462 -20.995 1.00 92.31 96 VAL A C 1
ATOM 743 O O . VAL A 1 96 ? 4.623 3.331 -22.213 1.00 92.31 96 VAL A O 1
ATOM 746 N N . LEU A 1 97 ? 5.603 2.896 -20.230 1.00 91.56 97 LEU A N 1
ATOM 747 C CA . LEU A 1 97 ? 6.698 2.076 -20.747 1.00 91.56 97 LEU A CA 1
ATOM 748 C C . LEU A 1 97 ? 6.195 0.768 -21.369 1.00 91.56 97 LEU A C 1
ATOM 750 O O . LEU A 1 97 ? 6.708 0.369 -22.407 1.00 91.56 97 LEU A O 1
ATOM 754 N N . GLU A 1 98 ? 5.158 0.151 -20.799 1.00 90.38 98 GLU A N 1
ATOM 755 C CA . GLU A 1 98 ? 4.477 -1.017 -21.375 1.00 90.38 98 GLU A CA 1
ATOM 756 C C . GLU A 1 98 ? 4.013 -0.748 -22.815 1.00 90.38 98 GLU A C 1
ATOM 758 O O . GLU A 1 98 ? 4.246 -1.553 -23.711 1.00 90.38 98 GLU A O 1
ATOM 763 N N . LYS A 1 99 ? 3.428 0.429 -23.075 1.00 91.44 99 LYS A N 1
ATOM 764 C CA . LYS A 1 99 ? 2.948 0.806 -24.416 1.00 91.44 99 LYS A CA 1
ATOM 765 C C . LYS A 1 99 ? 4.056 1.034 -25.442 1.00 91.44 99 LYS A C 1
ATOM 767 O O . LYS A 1 99 ? 3.750 1.154 -26.625 1.00 91.44 99 LYS A O 1
ATOM 772 N N . LEU A 1 100 ? 5.306 1.155 -25.000 1.00 89.75 100 LEU A N 1
ATOM 773 C CA . LEU A 1 100 ? 6.462 1.305 -25.882 1.00 89.75 100 LEU A CA 1
ATOM 774 C C . LEU A 1 100 ? 7.056 -0.041 -26.313 1.00 89.75 100 LEU A C 1
ATOM 776 O O . LEU A 1 100 ? 8.002 -0.025 -27.091 1.00 89.75 100 LEU A O 1
ATOM 780 N N . ASP A 1 101 ? 6.520 -1.160 -25.811 1.00 87.06 101 ASP A N 1
ATOM 781 C CA . ASP A 1 101 ? 6.930 -2.528 -26.147 1.00 87.06 101 ASP A CA 1
ATOM 782 C C . ASP A 1 101 ? 8.452 -2.736 -26.040 1.00 87.06 101 ASP A C 1
ATOM 784 O O . ASP A 1 101 ? 9.177 -2.941 -27.012 1.00 87.06 101 ASP A O 1
ATOM 788 N N . LEU A 1 102 ? 8.971 -2.572 -24.820 1.00 87.25 102 LEU A N 1
ATOM 789 C CA . LEU A 1 102 ? 10.408 -2.599 -24.549 1.00 87.25 102 LEU A CA 1
ATOM 790 C C . LEU A 1 102 ? 11.015 -3.996 -24.793 1.00 87.25 102 LEU A C 1
ATOM 792 O O . LEU A 1 102 ? 10.946 -4.888 -23.943 1.00 87.25 102 LEU A O 1
ATOM 796 N N . GLU A 1 103 ? 11.679 -4.168 -25.936 1.00 89.12 103 GLU A N 1
ATOM 797 C CA . GLU A 1 103 ? 12.347 -5.414 -26.326 1.00 89.12 103 GLU A CA 1
ATOM 798 C C . GLU A 1 103 ? 13.735 -5.611 -25.699 1.00 89.12 103 GLU A C 1
ATOM 800 O O . GLU A 1 103 ? 14.366 -4.703 -25.164 1.00 89.12 103 GLU A O 1
ATOM 805 N N . ASN A 1 104 ? 14.206 -6.864 -25.663 1.00 90.06 104 ASN A N 1
ATOM 806 C CA . ASN A 1 104 ? 15.519 -7.171 -25.085 1.00 90.06 104 ASN A CA 1
ATOM 807 C C . ASN A 1 104 ? 16.579 -6.954 -26.151 1.00 90.06 104 ASN A C 1
ATOM 809 O O . ASN A 1 104 ? 16.409 -7.389 -27.286 1.00 90.06 104 ASN A O 1
ATOM 813 N N . THR A 1 105 ? 17.696 -6.341 -25.771 1.00 90.75 105 THR A N 1
ATOM 814 C CA . THR A 1 105 ? 18.821 -6.132 -26.680 1.00 90.75 105 THR A CA 1
ATOM 815 C C . THR A 1 105 ? 20.089 -6.777 -26.118 1.00 90.75 105 THR A C 1
ATOM 817 O O . THR A 1 105 ? 20.243 -6.868 -24.897 1.00 90.75 105 THR A O 1
ATOM 820 N N . PRO A 1 106 ? 21.052 -7.173 -26.971 1.00 94.12 106 PRO A N 1
ATOM 821 C CA . PRO A 1 106 ? 22.347 -7.684 -26.514 1.00 94.12 106 PRO A CA 1
ATOM 822 C C . PRO A 1 106 ? 23.191 -6.678 -25.712 1.00 94.12 106 PRO A C 1
ATOM 824 O O . PRO A 1 106 ? 24.226 -7.051 -25.169 1.00 94.12 106 PRO A O 1
ATOM 827 N N . ILE A 1 107 ? 22.783 -5.405 -25.667 1.00 94.12 107 ILE A N 1
ATOM 828 C CA . ILE A 1 107 ? 23.525 -4.290 -25.063 1.00 94.12 107 ILE A CA 1
ATOM 829 C C . ILE A 1 107 ? 22.691 -3.529 -24.022 1.00 94.12 107 ILE A C 1
ATOM 831 O O . ILE A 1 107 ? 22.906 -2.335 -23.801 1.00 94.12 107 ILE A O 1
ATOM 835 N N . ASN A 1 108 ? 21.723 -4.199 -23.388 1.00 93.81 108 ASN A N 1
ATOM 836 C CA . ASN A 1 108 ? 20.929 -3.595 -22.322 1.00 93.81 108 ASN A CA 1
ATOM 837 C C . ASN A 1 108 ? 21.832 -2.982 -21.242 1.00 93.81 108 ASN A C 1
ATOM 839 O O . ASN A 1 108 ? 22.800 -3.583 -20.779 1.00 93.81 108 ASN A O 1
ATOM 843 N N . THR A 1 109 ? 21.478 -1.777 -20.803 1.00 95.06 109 THR A N 1
ATOM 844 C CA . THR A 1 109 ? 22.098 -1.166 -19.625 1.00 95.06 109 THR A CA 1
ATOM 845 C C . THR A 1 109 ? 21.330 -1.568 -18.366 1.00 95.06 109 THR A C 1
ATOM 847 O O . THR A 1 109 ? 20.128 -1.825 -18.426 1.00 95.06 109 THR A O 1
ATOM 850 N N . LYS A 1 110 ? 21.974 -1.514 -17.193 1.00 93.88 110 LYS A N 1
ATOM 851 C CA . LYS A 1 110 ? 21.295 -1.737 -15.897 1.00 93.88 110 LYS A CA 1
ATOM 852 C C . LYS A 1 110 ? 20.088 -0.817 -15.680 1.00 93.88 110 LYS A C 1
ATOM 854 O O . LYS A 1 110 ? 19.106 -1.199 -15.044 1.00 93.88 110 LYS A O 1
ATOM 859 N N . GLY A 1 111 ? 20.160 0.410 -16.203 1.00 93.94 111 GLY A N 1
ATOM 860 C CA . GLY A 1 111 ? 19.040 1.350 -16.171 1.00 93.94 111 GLY A CA 1
ATOM 861 C C . GLY A 1 111 ? 17.865 0.848 -17.008 1.00 93.94 111 GLY A C 1
ATOM 862 O O . GLY A 1 111 ? 16.734 0.848 -16.533 1.00 93.94 111 GLY A O 1
ATOM 863 N N . TYR A 1 112 ? 18.137 0.345 -18.215 1.00 93.00 112 TYR A N 1
ATOM 864 C CA . TYR A 1 112 ? 17.112 -0.233 -19.082 1.00 93.00 112 TYR A CA 1
ATOM 865 C C . TYR A 1 112 ? 16.480 -1.494 -18.475 1.00 93.00 112 TYR A C 1
ATOM 867 O O . TYR A 1 112 ? 15.259 -1.614 -18.451 1.00 93.00 112 TYR A O 1
ATOM 875 N N . GLU A 1 113 ? 17.283 -2.386 -17.889 1.00 93.00 113 GLU A N 1
ATOM 876 C CA . GLU A 1 113 ? 16.781 -3.551 -17.143 1.00 93.00 113 GLU A CA 1
ATOM 877 C C . GLU A 1 113 ? 15.871 -3.139 -15.978 1.00 93.00 113 GLU A C 1
ATOM 879 O O . GLU A 1 113 ? 14.838 -3.760 -15.747 1.00 93.00 113 GLU A O 1
ATOM 884 N N . SER A 1 114 ? 16.203 -2.053 -15.272 1.00 92.00 114 SER A N 1
ATOM 885 C CA . SER A 1 114 ? 15.362 -1.528 -14.187 1.00 92.00 114 SER A CA 1
ATOM 886 C C . SER A 1 114 ? 14.018 -1.001 -14.696 1.00 92.00 114 SER A C 1
ATOM 888 O O . SER A 1 114 ? 12.997 -1.224 -14.051 1.00 92.00 114 SER A O 1
ATOM 890 N N . LEU A 1 115 ? 13.995 -0.337 -15.859 1.00 91.56 115 LEU A N 1
ATOM 891 C CA . LEU A 1 115 ? 12.752 0.114 -16.498 1.00 91.56 115 LEU A CA 1
ATOM 892 C C . LEU A 1 115 ? 11.889 -1.064 -16.953 1.00 91.56 115 LEU A C 1
ATOM 894 O O . LEU A 1 115 ? 10.672 -1.024 -16.804 1.00 91.56 115 LEU A O 1
ATOM 898 N N . ARG A 1 116 ? 12.505 -2.132 -17.457 1.00 90.62 116 ARG A N 1
ATOM 899 C CA . ARG A 1 116 ? 11.786 -3.362 -17.800 1.00 90.62 116 ARG A CA 1
ATOM 900 C C . ARG A 1 116 ? 11.209 -4.057 -16.577 1.00 90.62 116 ARG A C 1
ATOM 902 O O . ARG A 1 116 ? 10.021 -4.342 -16.553 1.00 90.62 116 ARG A O 1
ATOM 909 N N . ASN A 1 117 ? 12.016 -4.227 -15.531 1.00 88.94 117 ASN A N 1
ATOM 910 C CA . ASN A 1 117 ? 11.540 -4.756 -14.256 1.00 88.94 117 ASN A CA 1
ATOM 911 C C . ASN A 1 117 ? 10.400 -3.896 -13.692 1.00 88.94 117 ASN A C 1
ATOM 913 O O . ASN A 1 117 ? 9.488 -4.418 -13.059 1.00 88.94 117 ASN A O 1
ATOM 917 N N . LEU A 1 118 ? 10.429 -2.575 -13.900 1.00 89.75 118 LEU A N 1
ATOM 918 C CA . LEU A 1 118 ? 9.320 -1.702 -13.528 1.00 89.75 118 LEU A CA 1
ATOM 919 C C . LEU A 1 118 ? 8.044 -2.060 -14.301 1.00 89.75 118 LEU A C 1
ATOM 921 O O . LEU A 1 118 ? 7.007 -2.198 -13.657 1.00 89.75 118 LEU A O 1
ATOM 925 N N . VAL A 1 119 ? 8.109 -2.241 -15.627 1.00 90.19 119 VAL A N 1
ATOM 926 C CA . VAL A 1 119 ? 6.966 -2.700 -16.442 1.00 90.19 119 VAL A CA 1
ATOM 927 C C . VAL A 1 119 ? 6.426 -4.019 -15.891 1.00 90.19 119 VAL A C 1
ATOM 929 O O . VAL A 1 119 ? 5.268 -4.063 -15.490 1.00 90.19 119 VAL A O 1
ATOM 932 N N . ASP A 1 120 ? 7.274 -5.036 -15.726 1.00 86.50 120 ASP A N 1
ATOM 933 C CA . ASP A 1 120 ? 6.859 -6.371 -15.264 1.00 86.50 120 ASP A CA 1
ATOM 934 C C . ASP A 1 120 ? 6.151 -6.353 -13.894 1.00 86.50 120 ASP A C 1
ATOM 936 O O . ASP A 1 120 ? 5.275 -7.174 -13.621 1.00 86.50 120 ASP A O 1
ATOM 940 N N . ASN A 1 121 ? 6.513 -5.406 -13.022 1.00 83.06 121 ASN A N 1
ATOM 941 C CA . ASN A 1 121 ? 5.936 -5.264 -11.682 1.00 83.06 121 ASN A CA 1
ATOM 942 C C . ASN A 1 121 ? 4.709 -4.335 -11.616 1.00 83.06 121 ASN A C 1
ATOM 944 O O . ASN A 1 121 ? 4.093 -4.218 -10.555 1.00 83.06 121 ASN A O 1
ATOM 948 N N . THR A 1 122 ? 4.364 -3.625 -12.693 1.00 83.56 122 THR A N 1
ATOM 949 C CA . THR A 1 122 ? 3.307 -2.591 -12.678 1.00 83.56 122 THR A CA 1
ATOM 950 C C . THR A 1 122 ? 2.245 -2.753 -13.759 1.00 83.56 122 THR A C 1
ATOM 952 O O . THR A 1 122 ? 1.150 -2.198 -13.599 1.00 83.56 122 THR A O 1
ATOM 955 N N . ALA A 1 123 ? 2.559 -3.488 -14.823 1.00 66.50 123 ALA A N 1
ATOM 956 C CA . ALA A 1 123 ? 1.708 -3.769 -15.963 1.00 66.50 123 ALA A CA 1
ATOM 957 C C . ALA A 1 123 ? 1.111 -5.181 -15.846 1.00 66.50 123 ALA A C 1
ATOM 959 O O . ALA A 1 123 ? 1.814 -6.183 -15.971 1.00 66.50 123 ALA A O 1
ATOM 960 N N . ARG A 1 124 ? -0.190 -5.244 -15.551 1.00 57.38 124 ARG A N 1
ATOM 961 C CA . ARG A 1 124 ? -1.067 -6.413 -15.682 1.00 57.38 124 ARG A CA 1
ATOM 962 C C . ARG A 1 124 ? -2.472 -5.937 -16.018 1.00 57.38 124 ARG A C 1
ATOM 964 O O . ARG A 1 124 ? -2.873 -4.887 -15.455 1.00 57.38 124 ARG A O 1
#